Protein AF-E4KQG5-F1 (afdb_monomer_lite)

Secondary structure (DSSP, 8-state):
--HHHHHHHHHHHHHHHHTTTS-TTTHHHHHHHHHHHHHHHHHHHTT--HHHHHHHHHHHHHHHTTSS-TT-----

pLDDT: mean 79.82, std 10.79, range [50.16, 91.75]

Structure (mmCIF, N/CA/C/O backbone):
data_AF-E4KQG5-F1
#
_entry.id   AF-E4KQG5-F1
#
loop_
_atom_site.group_PDB
_atom_site.id
_atom_site.type_symbol
_atom_site.label_atom_id
_atom_site.label_alt_id
_atom_site.label_comp_id
_atom_site.label_asym_id
_atom_site.label_entity_id
_atom_site.label_seq_id
_atom_site.pdbx_PDB_ins_code
_atom_site.Cartn_x
_atom_site.Cartn_y
_atom_site.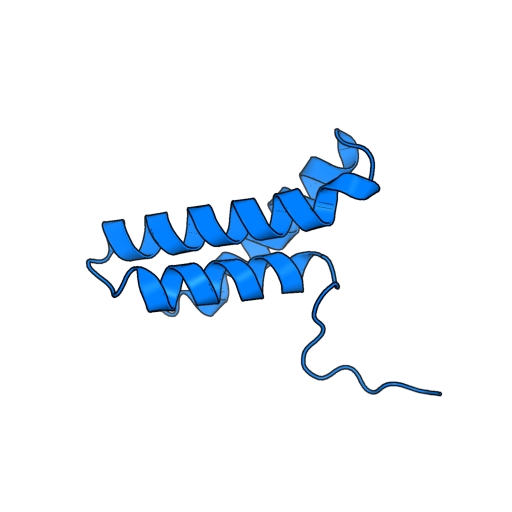Cartn_z
_atom_site.occupancy
_atom_site.B_iso_or_equiv
_atom_site.auth_seq_id
_atom_site.auth_comp_id
_atom_site.auth_asym_id
_atom_site.auth_atom_id
_atom_site.pdbx_PDB_model_num
ATOM 1 N N . MET A 1 1 ? 12.942 9.917 -7.290 1.00 50.16 1 MET A N 1
ATOM 2 C CA . MET A 1 1 ? 12.191 10.294 -6.074 1.00 50.16 1 MET A CA 1
ATOM 3 C C . MET A 1 1 ? 11.761 8.989 -5.435 1.00 50.16 1 MET A C 1
ATOM 5 O O . MET A 1 1 ? 11.188 8.187 -6.157 1.00 50.16 1 MET A O 1
ATOM 9 N N . GLU A 1 2 ? 12.123 8.716 -4.181 1.00 61.09 2 GLU A N 1
ATOM 10 C CA . GLU A 1 2 ? 11.841 7.411 -3.563 1.00 61.09 2 GLU A CA 1
ATOM 11 C C . GLU A 1 2 ? 10.326 7.207 -3.437 1.00 61.09 2 GLU A C 1
ATOM 13 O O . GLU A 1 2 ? 9.657 7.870 -2.645 1.00 61.09 2 GLU A O 1
ATOM 18 N N . PHE A 1 3 ? 9.787 6.305 -4.255 1.00 61.91 3 PHE A N 1
ATOM 19 C CA . PHE A 1 3 ? 8.369 5.953 -4.317 1.00 61.91 3 PHE A CA 1
ATOM 20 C C . PHE A 1 3 ? 7.775 5.611 -2.939 1.00 61.91 3 PHE A C 1
ATOM 22 O O . PHE A 1 3 ? 6.673 6.038 -2.576 1.00 61.91 3 PHE A O 1
ATOM 29 N N . ASN A 1 4 ? 8.585 4.924 -2.137 1.00 62.84 4 ASN A N 1
ATOM 30 C CA . ASN A 1 4 ? 8.258 4.390 -0.820 1.00 62.84 4 ASN A CA 1
ATOM 31 C C . ASN A 1 4 ? 7.865 5.483 0.184 1.00 62.84 4 ASN A C 1
ATOM 33 O O . ASN A 1 4 ? 7.006 5.260 1.035 1.00 62.84 4 ASN A O 1
ATOM 37 N N . LEU A 1 5 ? 8.442 6.684 0.063 1.00 67.69 5 LEU A N 1
ATOM 38 C CA . LEU A 1 5 ? 8.165 7.798 0.976 1.00 67.69 5 LEU A CA 1
ATOM 39 C C . LEU A 1 5 ? 6.780 8.418 0.760 1.00 67.69 5 LEU A C 1
ATOM 41 O O . LEU A 1 5 ? 6.232 9.009 1.688 1.00 67.69 5 LEU A O 1
ATOM 45 N N . PHE A 1 6 ? 6.205 8.293 -0.440 1.00 74.81 6 PHE A N 1
ATOM 46 C CA . PHE A 1 6 ? 4.941 8.952 -0.777 1.00 74.81 6 PHE A CA 1
ATOM 47 C C . PHE A 1 6 ? 3.748 7.997 -0.742 1.00 74.81 6 PHE A C 1
ATOM 49 O O . PHE A 1 6 ? 2.669 8.371 -0.282 1.00 74.81 6 PHE A O 1
ATOM 56 N N . ILE A 1 7 ? 3.928 6.750 -1.181 1.00 74.38 7 ILE A N 1
ATOM 57 C CA . ILE A 1 7 ? 2.805 5.819 -1.301 1.00 74.38 7 ILE A CA 1
ATOM 58 C C . ILE A 1 7 ? 2.228 5.419 0.057 1.00 74.38 7 ILE A C 1
ATOM 60 O O . ILE A 1 7 ? 1.011 5.359 0.205 1.00 74.38 7 ILE A O 1
ATOM 64 N N . ILE A 1 8 ? 3.068 5.224 1.075 1.00 74.75 8 ILE A N 1
ATOM 65 C CA . ILE A 1 8 ? 2.627 4.823 2.416 1.00 74.75 8 ILE A CA 1
ATOM 66 C C . ILE A 1 8 ? 1.689 5.878 3.037 1.00 74.75 8 ILE A C 1
ATOM 68 O O . ILE A 1 8 ? 0.541 5.532 3.324 1.00 74.75 8 ILE A O 1
ATOM 72 N N . PRO A 1 9 ? 2.085 7.158 3.208 1.00 81.12 9 PRO A N 1
ATOM 73 C CA . PRO A 1 9 ? 1.203 8.161 3.807 1.00 81.12 9 PRO A CA 1
ATOM 74 C C . PRO A 1 9 ? -0.052 8.428 2.969 1.00 81.12 9 PRO A C 1
ATOM 76 O O . PRO A 1 9 ? -1.131 8.582 3.536 1.00 81.12 9 PR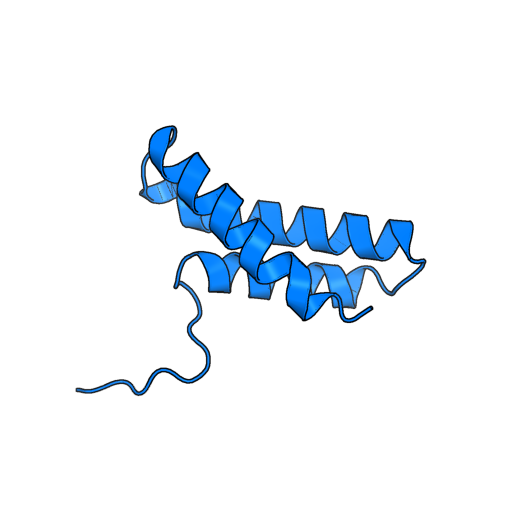O A O 1
ATOM 79 N N . VAL A 1 10 ? 0.044 8.422 1.634 1.00 83.25 10 VAL A N 1
ATOM 80 C CA . VAL A 1 10 ? -1.133 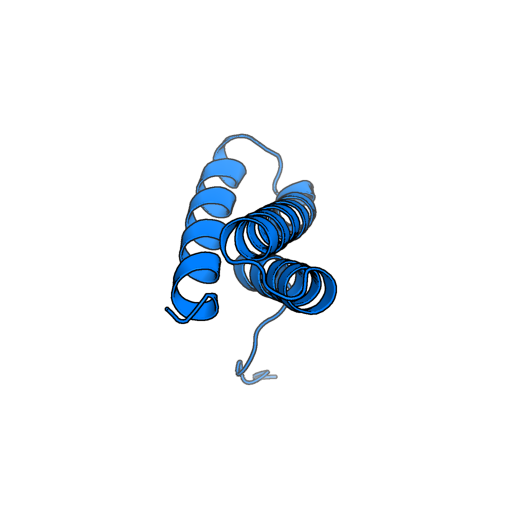8.572 0.760 1.00 83.25 10 VAL A CA 1
ATOM 81 C C . VAL A 1 10 ? -2.118 7.424 0.968 1.00 83.25 10 VAL A C 1
ATOM 83 O O . VAL A 1 10 ? -3.315 7.657 1.133 1.00 83.25 10 VAL A O 1
ATOM 86 N N . THR A 1 11 ? -1.624 6.188 1.026 1.00 80.94 11 THR A N 1
ATOM 87 C CA . THR A 1 11 ? -2.481 5.015 1.222 1.00 80.94 11 THR A CA 1
ATOM 88 C C . THR A 1 11 ? -3.093 5.012 2.625 1.00 80.94 11 THR A C 1
ATOM 90 O O . THR A 1 11 ? -4.270 4.694 2.773 1.00 80.94 11 THR A O 1
ATOM 93 N N . VAL A 1 12 ? -2.364 5.461 3.652 1.00 82.75 12 VAL A N 1
ATOM 94 C CA . VAL A 1 12 ? -2.910 5.657 5.009 1.00 82.75 12 VAL A CA 1
ATOM 95 C C . VAL A 1 12 ? -4.028 6.705 5.015 1.00 82.75 12 VAL A C 1
ATOM 97 O O . VAL A 1 12 ? -5.114 6.429 5.513 1.00 82.75 12 VAL A O 1
ATOM 100 N N . ILE A 1 13 ? -3.824 7.881 4.413 1.00 84.88 13 ILE A N 1
ATOM 101 C CA . ILE A 1 13 ? -4.851 8.937 4.369 1.00 84.88 13 ILE A CA 1
ATOM 102 C C . ILE A 1 13 ? -6.114 8.439 3.659 1.00 84.88 13 ILE A C 1
ATOM 104 O O . ILE A 1 13 ? -7.225 8.620 4.160 1.00 84.88 13 ILE A O 1
ATOM 108 N N . LEU A 1 14 ? -5.954 7.789 2.505 1.00 82.56 14 LEU A N 1
ATOM 109 C CA . LEU A 1 14 ? -7.083 7.283 1.725 1.00 82.56 14 LEU A CA 1
ATOM 110 C C . LEU A 1 14 ? -7.833 6.172 2.462 1.00 82.56 14 LEU A C 1
ATOM 112 O O . LEU A 1 14 ? -9.062 6.153 2.447 1.00 82.56 14 LEU A O 1
ATOM 116 N N . THR A 1 15 ? -7.123 5.281 3.151 1.00 80.31 15 THR A N 1
ATOM 117 C CA . THR A 1 15 ? -7.749 4.198 3.922 1.00 80.31 15 THR A CA 1
ATOM 118 C C . THR A 1 15 ? -8.456 4.706 5.175 1.00 80.31 15 THR A C 1
ATOM 120 O O . THR A 1 15 ? -9.566 4.256 5.457 1.00 80.31 15 THR A O 1
ATOM 123 N N . GLU A 1 16 ? -7.894 5.688 5.881 1.00 83.38 16 GLU A N 1
ATOM 124 C CA . GLU A 1 16 ? -8.550 6.365 7.007 1.00 83.38 16 GLU A CA 1
ATOM 125 C C . GLU A 1 16 ? -9.809 7.130 6.581 1.00 83.38 16 GLU A C 1
ATOM 127 O O . GLU A 1 16 ? -10.838 7.074 7.257 1.00 83.38 16 GLU A O 1
ATOM 132 N N . LEU A 1 17 ? -9.779 7.798 5.425 1.00 82.56 17 LEU A N 1
ATOM 133 C CA . LEU A 1 17 ? -10.977 8.421 4.858 1.00 82.56 17 LEU A CA 1
ATOM 134 C C . LEU A 1 17 ? -12.031 7.371 4.494 1.00 82.56 17 LEU A C 1
ATOM 136 O O . LEU A 1 17 ? -13.211 7.559 4.787 1.00 82.56 17 LEU A O 1
ATOM 140 N N . LEU A 1 18 ? -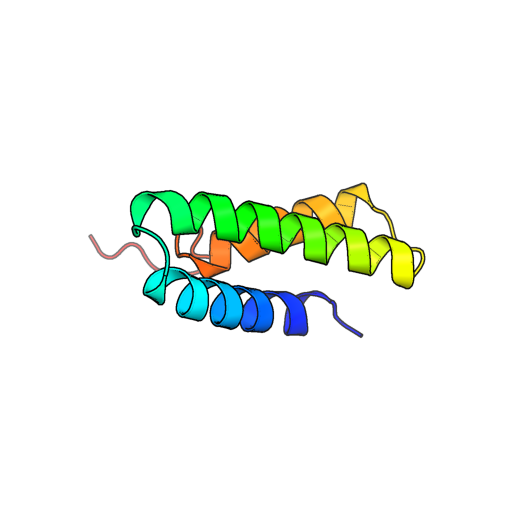11.614 6.245 3.913 1.00 79.69 18 LEU A N 1
ATOM 141 C CA . LEU A 1 18 ? -12.515 5.181 3.480 1.00 79.69 18 LEU A CA 1
ATOM 142 C C . LEU A 1 18 ? -13.212 4.474 4.652 1.00 79.69 18 LEU A C 1
ATOM 144 O O . LEU A 1 18 ? -14.382 4.107 4.534 1.00 79.69 18 LEU A O 1
ATOM 148 N N . LYS A 1 19 ? -12.544 4.358 5.809 1.00 77.69 19 LYS A N 1
ATOM 149 C CA . LYS A 1 19 ? -13.137 3.846 7.061 1.00 77.69 19 LYS A CA 1
ATOM 150 C C . LYS A 1 19 ? -14.401 4.603 7.482 1.00 77.69 19 LYS A C 1
ATOM 152 O O . LYS A 1 19 ? -15.241 4.028 8.166 1.00 77.69 19 LYS A O 1
ATOM 157 N N . ARG A 1 20 ? -14.564 5.872 7.079 1.00 80.00 20 ARG A N 1
ATOM 158 C CA . ARG A 1 20 ? -15.770 6.665 7.386 1.00 80.00 20 ARG A CA 1
ATOM 159 C C . ARG A 1 20 ? -16.988 6.279 6.546 1.00 80.00 20 ARG A C 1
ATOM 161 O O . ARG A 1 20 ? -18.104 6.593 6.942 1.00 80.00 20 ARG A O 1
ATOM 168 N N . TYR A 1 21 ? -16.779 5.622 5.406 1.00 81.94 21 TYR A N 1
ATOM 169 C CA . TYR A 1 21 ? -17.830 5.327 4.429 1.00 81.94 21 TYR A CA 1
ATOM 170 C C . TYR A 1 21 ? -18.103 3.831 4.255 1.00 81.94 21 TYR A C 1
ATOM 172 O O . TYR A 1 21 ? -19.169 3.464 3.767 1.00 81.94 21 TYR A O 1
ATOM 180 N N . ILE A 1 22 ? -17.162 2.962 4.637 1.00 81.75 22 ILE A N 1
ATOM 181 C CA . ILE A 1 22 ? -17.244 1.515 4.407 1.00 81.75 22 ILE A CA 1
ATOM 182 C C . ILE A 1 22 ? -17.066 0.756 5.730 1.00 81.75 22 ILE A C 1
ATOM 184 O O . ILE A 1 22 ? -16.230 1.143 6.550 1.00 81.75 22 ILE A O 1
ATOM 188 N N . PRO A 1 23 ? -17.797 -0.356 5.945 1.00 80.25 23 PRO A N 1
ATOM 189 C CA . PRO A 1 23 ? -17.568 -1.230 7.085 1.00 80.25 23 PRO A CA 1
ATOM 190 C C . PRO A 1 23 ? -16.106 -1.683 7.176 1.00 80.25 23 PRO A C 1
ATOM 192 O O . PRO A 1 23 ? -15.501 -2.138 6.201 1.00 80.25 23 PRO A O 1
ATOM 195 N N . THR A 1 24 ? -15.563 -1.618 8.390 1.00 76.06 24 THR A N 1
ATOM 196 C CA . THR A 1 24 ? -14.148 -1.865 8.722 1.00 76.06 24 THR A CA 1
ATOM 197 C C . THR A 1 24 ? -13.606 -3.207 8.233 1.00 76.06 24 THR A C 1
ATOM 199 O O . THR A 1 24 ? -12.410 -3.326 7.989 1.00 76.06 24 THR A O 1
ATOM 202 N N . LYS A 1 25 ? -14.477 -4.196 8.001 1.00 79.88 25 LYS A N 1
ATOM 203 C CA . LYS A 1 25 ? -14.122 -5.512 7.449 1.00 79.88 25 LYS A CA 1
ATOM 204 C C . LYS A 1 25 ? -13.503 -5.453 6.044 1.00 79.88 25 LYS A C 1
ATOM 206 O O . LYS A 1 25 ? -12.699 -6.318 5.714 1.00 79.88 25 LYS A O 1
ATOM 211 N N . PHE A 1 26 ? -13.858 -4.466 5.218 1.00 84.25 26 PHE A N 1
ATOM 212 C CA . PHE A 1 26 ? -13.369 -4.373 3.832 1.00 84.25 26 PHE A CA 1
ATOM 213 C C . PHE A 1 26 ? -12.175 -3.437 3.663 1.00 84.25 26 PHE A C 1
ATOM 215 O O . PHE A 1 26 ? -11.487 -3.495 2.648 1.00 84.25 26 PHE A O 1
ATOM 222 N N . VAL A 1 27 ? -11.896 -2.606 4.663 1.00 81.56 27 VAL A N 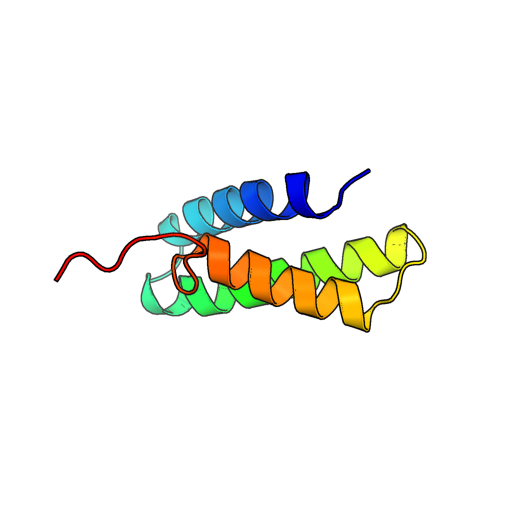1
ATOM 223 C CA . VAL A 1 27 ? -10.797 -1.634 4.646 1.00 81.56 27 VAL A CA 1
ATOM 224 C C . VAL A 1 27 ? -9.435 -2.257 4.303 1.00 81.56 27 VAL A C 1
ATOM 226 O O . VAL A 1 27 ? -8.727 -1.655 3.499 1.00 81.56 27 VAL A O 1
ATOM 229 N N . PRO A 1 28 ? -9.066 -3.454 4.806 1.00 84.12 28 PRO A N 1
ATOM 230 C CA . PRO A 1 28 ? -7.790 -4.073 4.454 1.00 84.12 28 PRO A CA 1
ATOM 231 C C . PRO A 1 28 ? -7.717 -4.461 2.976 1.00 84.12 28 PRO A C 1
ATOM 233 O O . PRO A 1 28 ? -6.719 -4.195 2.314 1.00 84.12 28 PRO A O 1
ATOM 236 N N . LEU A 1 29 ? -8.801 -5.017 2.428 1.00 86.75 29 LEU A N 1
ATOM 237 C CA . LEU A 1 29 ? -8.873 -5.377 1.013 1.00 86.75 29 LEU A CA 1
ATOM 238 C C . LEU A 1 29 ? -8.773 -4.134 0.120 1.00 86.75 29 LEU A C 1
ATOM 240 O O . LEU A 1 29 ? -8.038 -4.134 -0.864 1.00 86.75 29 LEU A O 1
ATOM 244 N N . PHE A 1 30 ? -9.470 -3.060 0.496 1.00 85.94 30 PHE A N 1
ATOM 245 C CA . PHE A 1 30 ? -9.396 -1.790 -0.218 1.00 85.94 30 PHE A CA 1
ATOM 246 C C . PHE A 1 30 ? -8.004 -1.175 -0.155 1.00 85.94 30 PHE A C 1
ATOM 248 O O . PHE A 1 30 ? -7.522 -0.708 -1.175 1.00 85.94 30 PHE A O 1
ATOM 255 N N . ALA A 1 31 ? -7.341 -1.193 0.997 1.00 86.62 31 ALA A N 1
ATOM 256 C CA . ALA A 1 31 ? -5.997 -0.647 1.142 1.00 86.62 31 ALA A CA 1
ATOM 257 C C . ALA A 1 31 ? -4.969 -1.359 0.266 1.00 86.62 31 ALA A C 1
ATOM 259 O O . ALA A 1 31 ? -4.162 -0.716 -0.396 1.00 86.62 31 ALA A O 1
ATOM 260 N N . VAL A 1 32 ? -5.039 -2.689 0.240 1.00 89.19 32 VAL A N 1
ATOM 261 C CA . VAL A 1 32 ? -4.197 -3.551 -0.591 1.00 89.19 32 VAL A CA 1
ATOM 262 C C . VAL A 1 32 ? -4.453 -3.275 -2.074 1.00 89.19 32 VAL A C 1
ATOM 264 O O . VAL A 1 32 ? -3.511 -3.072 -2.836 1.00 89.19 32 VAL A O 1
ATOM 267 N N . PHE A 1 33 ? -5.723 -3.180 -2.479 1.00 90.62 33 PHE A N 1
ATOM 268 C CA . PHE A 1 33 ? -6.094 -2.838 -3.853 1.00 90.62 33 PHE A CA 1
ATOM 269 C C . PHE A 1 33 ? -5.635 -1.427 -4.248 1.00 90.62 33 PHE A C 1
ATOM 271 O O . PHE A 1 33 ? -5.101 -1.223 -5.334 1.00 90.62 33 PHE A O 1
ATOM 278 N N . LEU A 1 34 ? -5.798 -0.453 -3.356 1.00 89.31 34 LEU A N 1
ATOM 279 C CA . LEU A 1 34 ? -5.415 0.936 -3.585 1.00 89.31 34 LEU A CA 1
ATOM 280 C C . LEU A 1 34 ? -3.889 1.061 -3.693 1.00 89.31 34 LEU A C 1
ATOM 282 O O . LEU A 1 34 ? -3.395 1.694 -4.622 1.00 89.31 34 LEU A O 1
ATOM 286 N N . GLY A 1 35 ? -3.149 0.383 -2.816 1.00 89.31 35 GLY A N 1
ATOM 287 C CA . GLY A 1 35 ? -1.694 0.285 -2.884 1.00 89.31 35 GLY A CA 1
ATOM 288 C C . GLY A 1 35 ? -1.206 -0.343 -4.192 1.00 89.31 35 GLY A C 1
ATOM 289 O O . GLY A 1 35 ? -0.309 0.207 -4.823 1.00 89.31 35 GLY A O 1
ATOM 290 N N . LEU A 1 36 ? -1.840 -1.425 -4.661 1.00 91.75 36 LEU A N 1
ATOM 291 C CA . LEU A 1 36 ? -1.538 -2.037 -5.962 1.00 91.75 36 LEU A CA 1
ATOM 292 C C . LEU A 1 36 ? -1.760 -1.057 -7.122 1.00 91.75 36 LEU A C 1
ATOM 294 O O . LEU A 1 36 ? -0.892 -0.911 -7.978 1.00 91.75 36 LEU A O 1
ATOM 298 N N . VAL A 1 37 ? -2.911 -0.377 -7.155 1.00 91.75 37 VAL A N 1
ATOM 299 C CA . VAL A 1 37 ? -3.240 0.584 -8.221 1.00 91.75 37 VAL A CA 1
ATOM 300 C C . VAL A 1 37 ? -2.247 1.747 -8.231 1.00 91.75 37 VAL A C 1
ATOM 302 O O . VAL A 1 37 ? -1.772 2.128 -9.297 1.00 91.75 37 VAL A O 1
ATOM 305 N N . LEU A 1 38 ? -1.884 2.281 -7.061 1.00 88.00 38 LEU A N 1
ATOM 306 C CA . LEU A 1 38 ? -0.866 3.328 -6.949 1.00 88.00 38 LEU A CA 1
ATOM 307 C C . LEU A 1 38 ? 0.529 2.824 -7.366 1.00 88.00 38 LEU A C 1
ATOM 309 O O . LEU A 1 38 ? 1.228 3.534 -8.087 1.00 88.00 38 LEU A O 1
ATOM 313 N N . GLY A 1 39 ? 0.886 1.593 -6.977 1.00 88.00 39 GLY A N 1
ATOM 314 C CA . GLY A 1 39 ? 2.051 0.819 -7.433 1.00 88.00 39 GLY A CA 1
ATOM 315 C C . GLY A 1 39 ? 2.202 0.807 -8.947 1.00 88.00 39 GLY A C 1
ATOM 316 O O . GLY A 1 39 ? 3.201 1.257 -9.508 1.00 88.00 39 GLY A O 1
ATOM 317 N N . LEU A 1 40 ? 1.156 0.325 -9.610 1.00 90.31 40 LEU A N 1
ATOM 318 C CA . LEU A 1 40 ? 1.120 0.171 -11.058 1.00 90.31 40 LEU A CA 1
ATOM 319 C C . LEU A 1 40 ? 1.088 1.519 -11.781 1.00 90.31 40 LEU A C 1
ATOM 321 O O . LEU A 1 40 ? 1.835 1.705 -12.737 1.00 90.31 40 LEU A O 1
ATOM 325 N N . CYS A 1 41 ? 0.279 2.479 -11.320 1.00 88.94 41 CYS A N 1
ATOM 326 C CA . CYS A 1 41 ? 0.243 3.822 -11.904 1.00 88.94 41 CYS A CA 1
ATOM 327 C C . CYS A 1 41 ? 1.615 4.499 -11.856 1.00 88.94 41 CYS A C 1
ATOM 329 O O . CYS A 1 41 ? 2.011 5.145 -12.825 1.00 88.94 41 CYS A O 1
ATOM 331 N N . TYR A 1 42 ? 2.353 4.336 -10.756 1.00 85.50 42 TYR A N 1
ATOM 332 C CA . TYR A 1 42 ? 3.703 4.872 -10.646 1.00 85.50 42 TYR A CA 1
ATOM 333 C C . TYR A 1 42 ? 4.666 4.208 -11.627 1.00 85.50 42 TYR A C 1
ATOM 335 O O . TYR A 1 42 ? 5.377 4.912 -12.342 1.00 85.50 42 TYR A O 1
ATOM 343 N N . ALA A 1 43 ? 4.656 2.877 -11.717 1.00 87.38 43 ALA A N 1
ATOM 344 C CA . ALA A 1 43 ? 5.528 2.177 -12.653 1.00 87.38 43 ALA A CA 1
ATOM 345 C C . ALA A 1 43 ? 5.242 2.528 -14.117 1.00 87.38 43 ALA A C 1
ATOM 347 O O . ALA A 1 43 ? 6.183 2.739 -14.873 1.00 87.38 43 ALA A O 1
ATOM 348 N N . VAL A 1 44 ? 3.970 2.687 -14.499 1.00 89.62 44 VAL A N 1
ATOM 349 C CA . VAL A 1 44 ? 3.602 3.146 -15.849 1.00 89.62 44 VAL A CA 1
ATOM 350 C C . VAL A 1 44 ? 4.079 4.579 -16.105 1.00 89.62 44 VAL A C 1
ATOM 352 O O . VAL A 1 44 ? 4.580 4.874 -17.184 1.00 89.62 44 VAL A O 1
ATOM 355 N N . TRP A 1 45 ? 3.933 5.485 -15.135 1.00 87.38 45 TRP A N 1
ATOM 356 C CA . TRP A 1 45 ? 4.276 6.898 -15.325 1.00 87.38 45 TRP A CA 1
ATOM 357 C C . TRP A 1 45 ? 5.787 7.151 -15.390 1.00 87.38 45 TRP A C 1
ATOM 359 O O . TRP A 1 45 ? 6.240 8.048 -16.099 1.00 87.38 45 TRP A O 1
ATOM 369 N N . TYR A 1 46 ? 6.565 6.378 -14.632 1.00 85.69 46 TYR A N 1
ATOM 370 C CA . TYR A 1 46 ? 8.018 6.532 -14.517 1.00 85.69 46 TYR A CA 1
ATOM 371 C C . TYR A 1 46 ? 8.814 5.486 -15.306 1.00 85.69 46 TYR A C 1
ATOM 373 O O . TYR A 1 46 ? 10.028 5.389 -15.109 1.00 85.69 46 TYR A O 1
ATOM 381 N N . ASP A 1 47 ? 8.143 4.723 -16.175 1.00 86.81 47 ASP A N 1
ATOM 382 C CA . ASP A 1 47 ? 8.727 3.656 -17.002 1.00 86.81 47 ASP A CA 1
ATOM 383 C C . ASP A 1 47 ? 9.566 2.664 -16.167 1.00 86.81 47 ASP A C 1
ATOM 385 O O . ASP A 1 47 ? 10.688 2.294 -16.507 1.00 86.81 47 ASP A O 1
ATOM 389 N N . GLN A 1 48 ? 9.042 2.294 -14.994 1.00 86.25 48 GLN A N 1
ATOM 390 C CA . GLN A 1 48 ? 9.680 1.362 -14.062 1.00 86.25 48 GLN A CA 1
ATOM 391 C C . GLN A 1 48 ? 9.099 -0.048 -14.199 1.00 86.25 48 GLN A C 1
ATOM 393 O O . GLN A 1 48 ? 8.044 -0.264 -14.796 1.00 86.25 48 GLN A O 1
ATOM 398 N N . ASP A 1 49 ? 9.762 -1.020 -13.573 1.00 89.56 49 ASP A N 1
ATOM 399 C CA . ASP A 1 49 ? 9.280 -2.397 -13.540 1.00 89.56 49 ASP A CA 1
ATOM 400 C C . ASP A 1 49 ? 7.923 -2.499 -12.812 1.00 89.56 49 ASP A C 1
ATOM 402 O O . ASP A 1 49 ? 7.809 -2.240 -11.606 1.00 89.56 49 ASP A O 1
ATOM 406 N N . LEU A 1 50 ? 6.895 -2.878 -13.577 1.00 89.38 50 LEU A N 1
ATOM 407 C CA . LEU A 1 50 ? 5.505 -3.011 -13.134 1.00 89.38 50 LEU A CA 1
ATOM 408 C C . LEU A 1 50 ? 5.335 -4.084 -12.061 1.00 89.38 50 LEU A C 1
ATOM 410 O O . LEU A 1 50 ? 4.489 -3.944 -11.177 1.00 89.38 50 LEU A O 1
ATOM 414 N N . PHE A 1 51 ? 6.110 -5.165 -12.147 1.00 89.00 51 PHE A N 1
ATOM 415 C CA . PHE A 1 51 ? 6.003 -6.274 -11.215 1.00 89.00 51 PHE A CA 1
ATOM 416 C C . PHE A 1 51 ? 6.548 -5.863 -9.850 1.00 89.00 51 PHE A C 1
ATOM 418 O O . PHE A 1 51 ? 5.860 -6.027 -8.844 1.00 89.00 51 PHE A O 1
ATOM 425 N N . ILE A 1 52 ? 7.737 -5.255 -9.824 1.00 87.50 52 ILE A N 1
ATOM 426 C CA . ILE A 1 52 ? 8.374 -4.802 -8.581 1.00 87.50 52 ILE A CA 1
ATOM 427 C C . ILE A 1 52 ? 7.487 -3.774 -7.872 1.00 87.50 52 ILE A C 1
ATOM 429 O O . ILE A 1 52 ? 7.094 -3.985 -6.726 1.00 87.50 52 ILE A O 1
ATOM 433 N N . HIS A 1 53 ? 7.084 -2.712 -8.568 1.00 87.81 53 HIS A N 1
ATOM 434 C CA . HIS A 1 53 ? 6.322 -1.623 -7.950 1.00 87.81 53 HIS A CA 1
ATOM 435 C C . HIS A 1 53 ? 4.867 -2.002 -7.650 1.00 87.81 53 HIS A C 1
ATOM 437 O O . HIS A 1 53 ? 4.267 -1.472 -6.714 1.00 87.81 53 HIS A O 1
ATOM 443 N N . GLY A 1 54 ? 4.281 -2.933 -8.409 1.00 88.75 54 GLY A N 1
ATOM 444 C CA . GLY A 1 54 ? 2.968 -3.494 -8.096 1.00 88.75 54 GLY A CA 1
ATOM 445 C C . GLY A 1 54 ? 2.989 -4.300 -6.793 1.00 88.75 54 GLY A C 1
ATOM 446 O O . GLY A 1 54 ? 2.104 -4.141 -5.949 1.00 88.75 54 GLY A O 1
ATOM 447 N N . VAL A 1 55 ? 4.025 -5.123 -6.596 1.00 89.25 55 VAL A N 1
ATOM 448 C CA . VAL A 1 55 ? 4.223 -5.896 -5.360 1.00 89.25 55 VAL A CA 1
ATOM 449 C C . VAL A 1 55 ? 4.570 -4.981 -4.183 1.00 89.25 55 VAL A C 1
ATOM 451 O O . VAL A 1 55 ? 3.994 -5.136 -3.106 1.00 89.25 55 VAL A O 1
ATOM 454 N N . GLU A 1 56 ? 5.437 -3.987 -4.375 1.00 87.62 56 GLU A N 1
ATOM 455 C CA . GLU A 1 56 ? 5.719 -2.961 -3.364 1.00 87.62 56 GLU A CA 1
ATOM 456 C C . GLU A 1 56 ? 4.445 -2.210 -2.960 1.00 87.62 56 GLU A C 1
ATOM 458 O O . GLU A 1 56 ? 4.140 -2.095 -1.773 1.00 87.62 56 GLU A O 1
ATOM 463 N N . GLY A 1 57 ? 3.639 -1.786 -3.936 1.00 88.25 57 GLY A N 1
ATOM 464 C CA . GLY A 1 57 ? 2.346 -1.146 -3.708 1.00 88.25 57 GLY A CA 1
ATOM 465 C C . GLY A 1 57 ? 1.386 -2.007 -2.880 1.00 88.25 57 GLY A C 1
ATOM 466 O O . GLY A 1 57 ? 0.776 -1.505 -1.934 1.00 88.25 57 GLY A O 1
ATOM 467 N N . LEU A 1 58 ? 1.290 -3.312 -3.16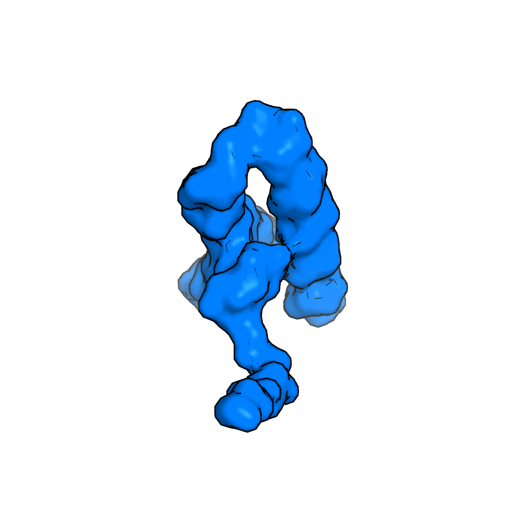7 1.00 89.44 58 LEU A N 1
ATOM 468 C CA . LEU A 1 58 ? 0.512 -4.267 -2.361 1.00 89.44 58 LEU A CA 1
ATOM 469 C C . LEU A 1 58 ? 0.979 -4.306 -0.902 1.00 89.44 58 LEU A C 1
ATOM 471 O O . LEU A 1 58 ? 0.158 -4.222 0.015 1.00 89.44 58 LEU A O 1
ATOM 475 N N . ILE A 1 59 ? 2.290 -4.430 -0.687 1.00 87.31 59 ILE A N 1
ATOM 476 C CA . ILE A 1 59 ? 2.892 -4.537 0.649 1.00 87.31 59 ILE A CA 1
ATOM 477 C C . ILE A 1 59 ? 2.699 -3.230 1.425 1.00 87.31 59 ILE A C 1
ATOM 479 O O . ILE A 1 59 ? 2.329 -3.254 2.603 1.00 87.31 59 ILE A O 1
ATOM 483 N N . TYR A 1 60 ? 2.874 -2.079 0.778 1.00 85.50 60 TYR A N 1
ATOM 484 C CA . TYR A 1 60 ? 2.648 -0.773 1.396 1.00 85.50 60 TYR A CA 1
ATOM 485 C C . TYR A 1 60 ? 1.174 -0.518 1.713 1.00 85.50 60 TYR A C 1
ATOM 487 O O . TYR A 1 60 ? 0.864 -0.016 2.795 1.00 85.50 60 TYR A O 1
ATOM 495 N N . GLY A 1 61 ? 0.258 -0.936 0.838 1.00 86.44 61 GLY A N 1
ATOM 496 C CA . GLY A 1 61 ? -1.179 -0.886 1.105 1.00 86.44 61 GLY A CA 1
ATOM 497 C C . GLY A 1 61 ? -1.600 -1.775 2.276 1.00 86.44 61 GLY A C 1
ATOM 498 O O . GLY A 1 61 ? -2.353 -1.339 3.148 1.00 86.44 61 GLY A O 1
ATOM 499 N N . ALA A 1 62 ? -1.054 -2.989 2.373 1.00 85.19 62 ALA A N 1
ATOM 500 C CA . ALA A 1 62 ? -1.252 -3.849 3.541 1.00 85.19 62 ALA A CA 1
ATOM 501 C C . ALA A 1 62 ? -0.703 -3.197 4.824 1.00 85.19 62 ALA A C 1
ATOM 503 O O . ALA A 1 62 ? -1.367 -3.196 5.864 1.00 85.19 62 ALA A O 1
ATOM 504 N N . SER A 1 63 ? 0.475 -2.575 4.737 1.00 82.75 63 SER A N 1
ATOM 505 C CA . SER A 1 63 ? 1.122 -1.901 5.868 1.00 82.75 63 SER A CA 1
ATOM 506 C C . SER A 1 63 ? 0.297 -0.723 6.393 1.00 82.75 63 SER A C 1
ATOM 508 O O . SER A 1 63 ? 0.188 -0.530 7.603 1.00 82.75 63 SER A O 1
ATOM 510 N N . ALA A 1 64 ? -0.376 0.012 5.502 1.00 78.75 64 ALA A N 1
ATOM 511 C CA . ALA A 1 64 ? -1.233 1.144 5.856 1.00 78.75 64 ALA A CA 1
ATOM 512 C C . ALA A 1 64 ? -2.435 0.768 6.744 1.00 78.75 64 ALA A C 1
ATOM 514 O O . ALA A 1 64 ? -2.963 1.614 7.461 1.00 78.75 64 ALA A O 1
ATOM 515 N N . THR A 1 65 ? -2.866 -0.497 6.732 1.00 78.31 65 THR A N 1
ATOM 516 C CA . THR A 1 65 ? -3.994 -0.971 7.562 1.00 78.31 65 THR A CA 1
ATOM 517 C C . THR A 1 65 ? -3.570 -1.674 8.839 1.00 78.31 65 THR A C 1
ATOM 519 O O . THR A 1 65 ? -4.428 -2.105 9.607 1.00 78.31 65 THR A O 1
ATOM 522 N N . GLY A 1 66 ? -2.263 -1.786 9.077 1.00 72.19 66 GLY A N 1
ATOM 523 C CA . GLY A 1 66 ? -1.719 -2.539 10.201 1.00 72.19 66 GLY A CA 1
ATOM 524 C C . GLY A 1 66 ? -1.779 -4.058 10.019 1.00 72.19 66 GLY A C 1
ATOM 525 O O . GLY A 1 66 ? -1.444 -4.771 10.960 1.00 72.19 66 GLY A O 1
ATOM 526 N N . LEU A 1 67 ? -2.158 -4.564 8.831 1.00 69.56 67 LEU A N 1
ATOM 527 C CA . LEU A 1 67 ? -2.055 -5.994 8.495 1.00 69.56 67 LEU A CA 1
ATOM 528 C C . LEU A 1 67 ? -0.603 -6.477 8.515 1.00 69.56 67 LEU A C 1
ATOM 530 O O . LEU A 1 67 ? -0.333 -7.626 8.852 1.00 69.56 67 LEU A O 1
ATOM 534 N N . TYR A 1 68 ? 0.323 -5.600 8.136 1.00 64.81 68 TYR A N 1
ATOM 535 C CA . TYR A 1 68 ? 1.750 -5.868 8.136 1.00 64.81 68 TYR A CA 1
ATOM 536 C C . TYR A 1 68 ? 2.462 -4.740 8.882 1.00 64.81 68 TYR A C 1
ATOM 538 O O . TYR A 1 68 ? 2.343 -3.572 8.519 1.00 64.81 68 TYR A O 1
ATOM 546 N N . ARG A 1 69 ? 3.155 -5.076 9.972 1.00 62.12 69 ARG A N 1
ATOM 547 C CA . ARG A 1 69 ? 3.844 -4.110 10.838 1.00 62.12 69 ARG A CA 1
ATOM 548 C C . ARG A 1 69 ? 5.323 -4.469 10.856 1.00 62.12 69 ARG A C 1
ATOM 550 O O . ARG A 1 69 ? 5.729 -5.417 11.522 1.00 62.12 69 ARG A O 1
ATOM 557 N N . VAL A 1 70 ? 6.130 -3.740 10.091 1.00 61.50 70 VAL A N 1
ATOM 558 C CA . VAL A 1 70 ? 7.588 -3.917 10.092 1.00 61.50 70 VAL A CA 1
ATOM 559 C C . VAL A 1 70 ? 8.163 -3.225 11.325 1.00 61.50 70 VAL A C 1
ATOM 561 O O . VAL A 1 70 ? 8.009 -2.018 11.482 1.00 61.50 70 VAL A O 1
ATOM 564 N N . GLY A 1 71 ? 8.839 -3.986 12.190 1.00 60.44 71 GLY A N 1
ATOM 565 C CA . GLY A 1 71 ? 9.607 -3.443 13.318 1.00 60.44 71 GLY A CA 1
ATOM 566 C C . GLY A 1 71 ? 8.854 -3.305 14.644 1.00 60.44 71 GLY A C 1
ATOM 567 O O . GLY A 1 71 ? 9.426 -2.802 15.609 1.00 60.44 71 GLY A O 1
ATOM 568 N N . GLU A 1 72 ? 7.607 -3.770 14.735 1.00 56.28 72 GLU A N 1
ATOM 569 C CA . GLU A 1 72 ? 6.909 -3.804 16.018 1.00 56.28 72 GLU A CA 1
ATOM 570 C C . GLU A 1 72 ? 7.366 -5.007 16.849 1.00 56.28 72 GLU A C 1
ATOM 572 O O . GLU A 1 72 ? 7.274 -6.153 16.408 1.00 56.28 72 GLU A O 1
ATOM 577 N N . LYS A 1 73 ? 7.878 -4.752 18.059 1.00 57.25 73 LYS A N 1
ATOM 578 C CA . LYS A 1 73 ? 8.167 -5.824 19.013 1.00 57.25 73 LYS A CA 1
ATOM 579 C C . LYS A 1 73 ? 6.845 -6.415 19.485 1.00 57.25 73 LYS A C 1
ATOM 581 O O . LYS A 1 73 ? 6.063 -5.717 20.129 1.00 57.25 73 LYS A O 1
ATOM 586 N N . VAL A 1 74 ? 6.631 -7.699 19.201 1.00 60.81 74 VAL A N 1
ATOM 587 C CA . VAL A 1 74 ? 5.605 -8.501 19.872 1.00 60.81 74 VAL A CA 1
ATOM 588 C C . VAL A 1 74 ? 5.963 -8.485 21.353 1.00 60.81 74 VAL A C 1
ATOM 590 O O . VAL A 1 74 ? 6.938 -9.104 21.767 1.00 60.81 74 VAL A O 1
ATOM 593 N N . THR A 1 75 ? 5.259 -7.664 22.122 1.00 58.16 75 THR A N 1
ATOM 594 C CA . THR A 1 75 ? 5.349 -7.702 23.578 1.00 58.16 75 THR A CA 1
ATOM 595 C C . THR A 1 75 ? 4.276 -8.690 24.003 1.00 58.16 75 THR A C 1
ATOM 597 O O . THR A 1 75 ? 3.092 -8.395 23.838 1.00 58.16 75 THR A O 1
ATOM 600 N N . GLU A 1 76 ? 4.715 -9.890 24.385 1.00 50.38 76 GLU A N 1
ATOM 601 C CA . GLU A 1 76 ? 3.883 -10.929 25.010 1.00 50.38 76 GLU A CA 1
ATOM 602 C C . GLU A 1 76 ? 3.279 -10.447 26.335 1.00 50.38 76 GLU A C 1
ATOM 604 O O . GLU A 1 76 ? 3.970 -9.696 27.068 1.00 50.38 76 GLU A O 1
#

Radius of gyration: 12.9 Å; chains: 1; bounding box: 30×21×42 Å

Sequence (76 aa):
MEFNLFIIPVTVILTELLKRYIPTKFVPLFAVFLGLVLGLCYAVWYDQDLFIHGVEGLIYGASATGLYRVGEKVTE

Organism: NCBI:txid908337

Foldseek 3Di:
DPLLVPLLVVLLVVLVVVVVPDPPVCSLVVLLVSLLVSQQVVCVVVVHDSVVSSVVSNQSSNVSSVVDPPPDDPDD